Protein AF-A0A2P5M0S8-F1 (afdb_monomer_lite)

Foldseek 3Di:
DDDPPPPPDPDDDDPVVVCVVDDDDDDQDWDKAKFFWDDDPDNQWIFTDGNVGNPDTDTGGVVQFPDKDFPDWDDDPPDITTTIMTTTDRDPDPVSSVVRVVVVVVVVVVVVLCVLCVVVVVVCVVPVDDDPLVVQLVVLVPDDQDPVHNCSSSVSNSVSSPDD

Structure (mmCIF, N/CA/C/O backbone):
data_AF-A0A2P5M0S8-F1
#
_entry.id   AF-A0A2P5M0S8-F1
#
loop_
_atom_site.group_PDB
_atom_site.id
_atom_site.type_symbol
_atom_site.label_atom_id
_atom_site.label_alt_id
_atom_site.label_comp_id
_atom_site.label_asym_id
_atom_site.label_entity_id
_atom_site.label_seq_id
_atom_site.pdbx_PDB_ins_code
_atom_site.Cartn_x
_atom_site.Cartn_y
_atom_site.Cartn_z
_atom_site.occupancy
_atom_site.B_iso_or_equiv
_atom_site.auth_seq_id
_atom_site.auth_comp_id
_atom_site.auth_asym_id
_atom_site.auth_atom_id
_atom_site.pdbx_PDB_model_num
ATOM 1 N N . MET A 1 1 ? 45.501 23.718 -11.038 1.00 37.09 1 MET A N 1
ATOM 2 C CA . MET A 1 1 ? 44.850 22.403 -10.883 1.00 37.09 1 MET A CA 1
ATOM 3 C C . MET A 1 1 ? 44.221 22.430 -9.505 1.00 37.09 1 MET A C 1
ATOM 5 O O . MET A 1 1 ? 44.867 22.059 -8.538 1.00 37.09 1 MET A O 1
ATOM 9 N N . GLU A 1 2 ? 43.058 23.073 -9.414 1.00 34.09 2 GLU A N 1
ATOM 10 C CA . GLU A 1 2 ? 42.312 23.233 -8.165 1.00 34.09 2 GLU A CA 1
ATOM 11 C C . GLU A 1 2 ? 41.294 22.103 -8.069 1.00 34.09 2 GLU A C 1
ATOM 13 O O . GLU A 1 2 ? 40.524 21.856 -8.996 1.00 34.09 2 GLU A O 1
ATOM 18 N N . ASP A 1 3 ? 41.386 21.389 -6.958 1.00 39.09 3 ASP A N 1
ATOM 19 C CA . ASP A 1 3 ? 40.618 20.208 -6.614 1.00 39.09 3 ASP A CA 1
ATOM 20 C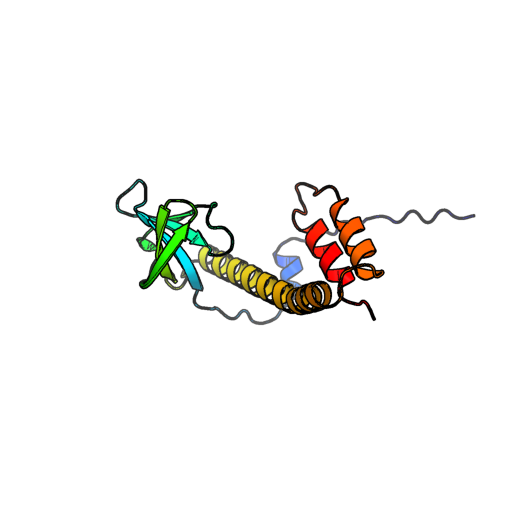 C . ASP A 1 3 ? 39.241 20.660 -6.099 1.00 39.09 3 ASP A C 1
ATOM 22 O O . ASP A 1 3 ? 39.133 21.295 -5.047 1.00 39.09 3 ASP A O 1
ATOM 26 N N . ILE A 1 4 ? 38.180 20.407 -6.870 1.00 40.91 4 ILE A N 1
ATOM 27 C CA . ILE A 1 4 ? 36.807 20.720 -6.458 1.00 40.91 4 ILE A CA 1
ATOM 28 C C . ILE A 1 4 ? 36.351 19.601 -5.522 1.00 40.91 4 ILE A C 1
ATOM 30 O O . ILE A 1 4 ? 35.779 18.598 -5.948 1.00 40.91 4 ILE A O 1
ATOM 34 N N . MET A 1 5 ? 36.587 19.782 -4.223 1.00 36.88 5 MET A N 1
ATOM 35 C CA . MET A 1 5 ? 35.948 18.968 -3.193 1.00 36.88 5 MET A CA 1
ATOM 36 C C . MET A 1 5 ? 34.448 19.278 -3.163 1.00 36.88 5 MET A C 1
ATOM 38 O O . MET A 1 5 ? 34.002 20.252 -2.550 1.00 36.88 5 MET A O 1
ATOM 42 N N . ALA A 1 6 ? 33.655 18.439 -3.829 1.00 38.00 6 ALA A N 1
ATOM 43 C CA . ALA A 1 6 ? 32.209 18.415 -3.678 1.00 38.00 6 ALA A CA 1
ATOM 44 C C . ALA A 1 6 ? 31.868 18.073 -2.217 1.00 38.00 6 ALA A C 1
ATOM 46 O O . ALA A 1 6 ? 31.950 16.927 -1.778 1.00 38.00 6 ALA A O 1
ATOM 47 N N . THR A 1 7 ? 31.517 19.091 -1.436 1.00 38.84 7 THR A N 1
ATOM 48 C CA . THR A 1 7 ? 31.022 18.919 -0.071 1.00 38.84 7 THR A CA 1
ATOM 49 C C . THR A 1 7 ? 29.571 18.463 -0.148 1.00 38.84 7 THR A C 1
ATOM 51 O O . THR A 1 7 ? 28.672 19.257 -0.416 1.00 38.84 7 THR A O 1
ATOM 54 N N . ASN A 1 8 ? 29.335 17.172 0.086 1.00 42.91 8 ASN A N 1
ATOM 55 C CA . ASN A 1 8 ? 27.994 16.626 0.254 1.00 42.91 8 ASN A CA 1
ATOM 56 C C . ASN A 1 8 ? 27.415 17.141 1.586 1.00 42.91 8 ASN A C 1
ATOM 58 O O . ASN A 1 8 ? 27.631 16.552 2.644 1.00 42.91 8 ASN A O 1
ATOM 62 N N . ARG A 1 9 ? 26.775 18.317 1.570 1.00 50.47 9 ARG A N 1
ATOM 63 C CA . ARG A 1 9 ? 26.093 18.873 2.746 1.00 50.47 9 ARG A CA 1
ATOM 64 C C . ARG A 1 9 ? 24.697 18.274 2.834 1.00 50.47 9 ARG A C 1
ATOM 66 O O . ARG A 1 9 ? 23.774 18.740 2.172 1.00 50.47 9 ARG A O 1
ATOM 73 N N . THR A 1 10 ? 24.544 17.268 3.686 1.00 54.94 10 THR A N 1
ATOM 74 C CA . THR A 1 10 ? 23.231 16.794 4.124 1.00 54.94 10 THR A CA 1
ATOM 75 C C . THR A 1 10 ? 22.589 17.891 4.971 1.00 54.94 10 THR A C 1
ATOM 77 O O . THR A 1 10 ? 22.939 18.075 6.136 1.00 54.94 10 THR A O 1
ATOM 80 N N . ASN A 1 11 ? 21.690 18.674 4.378 1.00 71.38 11 ASN A N 1
ATOM 81 C CA . ASN A 1 11 ? 20.927 19.669 5.123 1.00 71.38 11 ASN A CA 1
ATOM 82 C C . ASN A 1 11 ? 19.827 18.948 5.914 1.00 71.38 11 ASN A C 1
ATOM 84 O O . ASN A 1 11 ? 18.876 18.434 5.328 1.00 71.38 11 ASN A O 1
ATOM 88 N N . VAL A 1 12 ? 19.975 18.896 7.236 1.00 70.12 12 VAL A N 1
ATOM 89 C CA . VAL A 1 12 ? 18.966 18.364 8.161 1.00 70.12 12 VAL A CA 1
ATOM 90 C C . VAL A 1 12 ? 18.186 19.548 8.728 1.00 70.12 12 VAL A C 1
ATOM 92 O O . VAL A 1 12 ? 18.785 20.454 9.302 1.00 70.12 12 VAL A O 1
ATOM 95 N N . TYR A 1 13 ? 16.867 19.547 8.554 1.00 76.62 13 TYR A N 1
ATOM 96 C CA . TYR A 1 13 ? 15.965 20.589 9.054 1.00 76.62 13 TYR A CA 1
ATOM 97 C C . TYR A 1 13 ? 15.074 20.026 10.159 1.00 76.62 13 TYR A C 1
ATOM 99 O O . TYR A 1 13 ? 14.720 18.844 10.129 1.00 76.62 13 TYR A O 1
ATOM 107 N N . SER A 1 14 ? 14.664 20.867 11.109 1.00 77.69 14 SER A N 1
ATOM 108 C CA . SER A 1 14 ? 13.548 20.512 11.988 1.00 77.69 14 SER A CA 1
ATOM 109 C C . SER A 1 14 ? 12.233 20.457 11.191 1.00 77.69 14 SER A C 1
ATOM 111 O O . SER A 1 14 ? 12.101 21.147 10.173 1.00 77.69 14 SER A O 1
ATOM 113 N N . PRO A 1 15 ? 11.225 19.682 11.638 1.00 74.44 15 PRO A N 1
ATOM 114 C CA . PRO A 1 15 ? 9.928 19.631 10.963 1.00 74.44 15 PRO A CA 1
ATOM 115 C C . PRO A 1 15 ? 9.298 21.017 10.746 1.00 74.44 15 PRO A C 1
ATOM 117 O O . PRO A 1 15 ? 8.760 21.283 9.677 1.00 74.44 15 PRO A O 1
ATOM 120 N N . SER A 1 16 ? 9.421 21.926 11.719 1.00 73.81 16 SER A N 1
ATOM 121 C CA . SER A 1 16 ? 8.921 23.305 11.627 1.00 73.81 16 SER A CA 1
ATOM 122 C C . SER A 1 16 ? 9.611 24.123 10.532 1.00 73.81 16 SER A C 1
ATOM 124 O O . SER A 1 16 ? 8.931 24.740 9.718 1.00 73.81 16 SER A O 1
ATOM 126 N N . GLU A 1 17 ? 10.943 24.076 10.448 1.00 73.56 17 GLU A N 1
ATOM 127 C CA . GLU A 1 17 ? 11.713 24.816 9.433 1.00 73.56 17 GLU A CA 1
ATOM 128 C C . GLU A 1 17 ? 11.480 24.283 8.013 1.00 73.56 17 GLU A C 1
ATOM 130 O O . GLU A 1 17 ? 11.586 25.021 7.033 1.00 73.56 17 GLU A O 1
ATOM 135 N N . PHE A 1 18 ? 11.180 22.989 7.888 1.00 76.31 18 PHE A N 1
ATOM 136 C CA . PHE A 1 18 ? 10.817 22.370 6.618 1.00 76.31 18 PHE A CA 1
ATOM 137 C C . PHE A 1 18 ? 9.415 22.797 6.162 1.00 76.31 18 PHE A C 1
ATOM 139 O O . PHE A 1 18 ? 9.222 23.121 4.991 1.00 76.31 18 PHE A O 1
ATOM 146 N N . LEU A 1 19 ? 8.451 22.855 7.089 1.00 68.00 19 LEU A N 1
ATOM 147 C CA . LEU A 1 19 ? 7.069 23.260 6.809 1.00 68.00 19 LEU A CA 1
ATOM 148 C C . LEU A 1 19 ? 6.947 24.734 6.417 1.00 68.00 19 LEU A C 1
ATOM 150 O O . LEU A 1 19 ? 6.225 25.047 5.472 1.00 68.00 19 LEU A O 1
ATOM 154 N N . GLU A 1 20 ? 7.697 25.629 7.068 1.00 70.75 20 GLU A N 1
ATOM 155 C CA . GLU A 1 20 ? 7.775 27.050 6.684 1.00 70.75 20 GLU A CA 1
ATOM 156 C C . GLU A 1 20 ? 8.192 27.244 5.216 1.00 70.75 20 GLU A C 1
ATOM 158 O O . GLU A 1 20 ? 7.881 28.264 4.603 1.00 70.75 20 GLU A O 1
ATOM 163 N N . ARG A 1 21 ? 8.873 26.251 4.634 1.00 61.72 21 ARG A N 1
ATOM 164 C CA . ARG A 1 21 ? 9.379 26.281 3.259 1.00 61.72 21 ARG A CA 1
ATOM 165 C C . ARG A 1 21 ? 8.458 25.623 2.229 1.00 61.72 21 ARG A C 1
ATOM 167 O O . ARG A 1 21 ? 8.767 25.720 1.045 1.00 61.72 21 ARG A O 1
ATOM 174 N N . GLN A 1 22 ? 7.385 24.938 2.631 1.00 58.62 22 GLN A N 1
ATOM 175 C CA . GLN A 1 22 ? 6.619 24.049 1.739 1.00 58.62 22 GLN A CA 1
ATOM 176 C C . GLN A 1 22 ? 5.101 24.267 1.736 1.00 58.62 22 GLN A C 1
ATOM 178 O O . GLN A 1 22 ? 4.366 23.390 1.292 1.00 58.62 22 GLN A O 1
ATOM 183 N N . SER A 1 23 ? 4.604 25.407 2.210 1.00 42.81 23 SER A N 1
ATOM 184 C CA . SER A 1 23 ? 3.166 25.624 2.403 1.00 42.81 23 SER A CA 1
ATOM 185 C C . SER A 1 23 ? 2.312 25.349 1.148 1.00 42.81 23 SER A C 1
ATOM 187 O O . SER A 1 23 ? 2.310 26.105 0.177 1.00 42.81 23 SER A O 1
ATOM 189 N N . GLY A 1 24 ? 1.538 24.262 1.221 1.00 49.91 24 GLY A N 1
ATOM 190 C CA . GLY A 1 24 ? 0.469 23.865 0.310 1.00 49.91 24 GLY A CA 1
ATOM 191 C C . GLY A 1 24 ? -0.540 22.986 1.061 1.00 49.91 24 GLY A C 1
ATOM 192 O O . GLY A 1 24 ? -0.157 22.223 1.948 1.00 49.91 24 GLY A O 1
ATOM 193 N N . ASP A 1 25 ? -1.828 23.142 0.749 1.00 42.25 25 ASP A N 1
ATOM 194 C CA . ASP A 1 25 ? -2.938 22.527 1.487 1.00 42.25 25 ASP A CA 1
ATOM 195 C C . ASP A 1 25 ? -2.934 20.990 1.418 1.00 42.25 25 ASP A C 1
ATOM 197 O O . ASP A 1 25 ? -2.838 20.390 0.344 1.00 42.25 25 ASP A O 1
ATOM 201 N N . ALA A 1 26 ? -3.100 20.337 2.572 1.00 51.41 26 ALA A N 1
ATOM 202 C CA . ALA A 1 26 ? -3.222 18.886 2.665 1.00 51.41 26 ALA A CA 1
ATOM 203 C C . ALA A 1 26 ? -4.683 18.441 2.467 1.00 51.41 26 ALA A C 1
ATOM 205 O O . ALA A 1 26 ? -5.570 18.790 3.245 1.00 51.41 26 ALA A O 1
ATOM 206 N N . CYS A 1 27 ? -4.932 17.623 1.443 1.00 45.88 27 CYS A N 1
ATOM 207 C CA . CYS A 1 27 ? -6.198 16.910 1.268 1.00 45.88 27 CYS A CA 1
ATOM 208 C C . CYS A 1 27 ? -6.201 15.626 2.108 1.00 45.88 27 CYS A C 1
ATOM 210 O O . CYS A 1 27 ? -5.365 14.745 1.903 1.00 45.88 27 CYS A O 1
ATOM 212 N N . LEU A 1 28 ? -7.173 15.489 3.010 1.00 53.59 28 LEU A N 1
ATOM 213 C CA . LEU A 1 28 ? -7.456 14.218 3.674 1.00 53.59 28 LEU A CA 1
ATOM 214 C C . LEU A 1 28 ? -8.173 13.293 2.685 1.00 53.59 28 LEU A C 1
ATOM 216 O O . LEU A 1 28 ? -9.179 13.676 2.089 1.00 53.59 28 LEU A O 1
ATOM 220 N N . LEU A 1 29 ? -7.641 12.085 2.494 1.00 57.56 29 LEU A N 1
ATOM 221 C CA . LEU A 1 29 ? -8.186 11.103 1.559 1.00 57.56 29 LEU A CA 1
ATOM 222 C C . LEU A 1 29 ? -8.617 9.838 2.312 1.00 57.56 29 LEU A C 1
ATOM 224 O O . LEU A 1 29 ? -7.823 9.308 3.092 1.00 57.56 29 LEU A O 1
ATOM 228 N N . PRO A 1 30 ? -9.838 9.327 2.069 1.00 63.34 30 PRO A N 1
ATOM 229 C CA . PRO A 1 30 ? -10.287 8.072 2.657 1.00 63.34 30 PRO A CA 1
ATOM 230 C C . PRO A 1 30 ? -9.411 6.914 2.164 1.00 63.34 30 PRO A C 1
ATOM 232 O O . PRO A 1 30 ? -9.127 6.793 0.966 1.00 63.34 30 PRO A O 1
ATOM 235 N N . LEU A 1 31 ? -8.980 6.057 3.092 1.00 82.50 31 LEU A N 1
ATOM 236 C CA . LEU A 1 31 ? -8.032 4.983 2.810 1.00 82.50 31 LEU A CA 1
ATOM 237 C C . LEU A 1 31 ? -8.758 3.673 2.486 1.00 82.50 31 LEU A C 1
ATOM 239 O O . LEU A 1 31 ? -9.476 3.113 3.313 1.00 82.50 31 LEU A O 1
ATOM 243 N N . THR A 1 32 ? -8.549 3.176 1.268 1.00 87.25 32 THR A N 1
ATOM 244 C CA . THR A 1 32 ? -9.080 1.892 0.794 1.00 87.25 32 THR A CA 1
ATOM 245 C C . THR A 1 32 ? -7.932 1.026 0.304 1.00 87.25 32 THR A C 1
ATOM 247 O O . THR A 1 32 ? -7.104 1.498 -0.471 1.00 87.25 32 THR A O 1
ATOM 250 N N . VAL A 1 33 ? -7.891 -0.235 0.731 1.00 88.88 33 VAL A N 1
ATOM 251 C CA . VAL A 1 33 ? -6.859 -1.198 0.324 1.00 88.88 33 VAL A CA 1
ATOM 252 C C . VAL A 1 33 ? -7.492 -2.482 -0.192 1.00 88.88 33 VAL A C 1
ATOM 254 O O . VAL A 1 33 ? -8.536 -2.911 0.296 1.00 88.88 33 VAL A O 1
ATOM 257 N N . VAL A 1 34 ? -6.870 -3.090 -1.203 1.00 91.38 34 VAL A N 1
ATOM 258 C CA . VAL A 1 34 ? -7.342 -4.326 -1.841 1.00 91.38 34 VAL A CA 1
ATOM 259 C C . VAL A 1 34 ? -6.249 -5.383 -1.759 1.00 91.38 34 VAL A C 1
ATOM 261 O O . VAL A 1 34 ? -5.067 -5.089 -1.950 1.00 91.38 34 VAL A O 1
ATOM 264 N N . GLY A 1 35 ? -6.643 -6.604 -1.421 1.00 92.38 35 GLY A N 1
ATOM 265 C CA . GLY A 1 35 ? -5.714 -7.702 -1.223 1.00 92.38 35 GLY A CA 1
ATOM 266 C C . GLY A 1 35 ? -6.410 -8.954 -0.720 1.00 92.38 35 GLY A C 1
ATO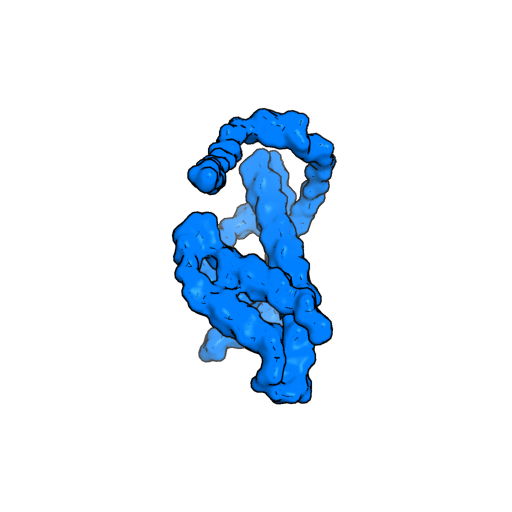M 267 O O . GLY A 1 35 ? -7.629 -9.088 -0.807 1.00 92.38 35 GLY A O 1
ATOM 268 N N . VAL A 1 36 ? -5.631 -9.885 -0.191 1.00 94.62 36 VAL A N 1
ATOM 269 C CA . VAL A 1 36 ? -6.146 -11.135 0.368 1.00 94.62 36 VAL A CA 1
ATOM 270 C C . VAL A 1 36 ? -6.189 -11.071 1.884 1.00 94.62 36 VAL A C 1
ATOM 272 O O . VAL A 1 36 ? -5.384 -10.383 2.514 1.00 94.62 36 VAL A O 1
ATOM 275 N N . SER A 1 37 ? -7.131 -11.796 2.479 1.00 94.88 37 SER A N 1
ATOM 276 C CA . SER A 1 37 ? -7.305 -11.814 3.928 1.00 94.88 37 SER A CA 1
ATOM 277 C C . SER A 1 37 ? -7.482 -13.215 4.491 1.00 94.88 37 SER A C 1
ATOM 279 O O . SER A 1 37 ? -7.931 -14.132 3.808 1.00 94.88 37 SER A O 1
ATOM 281 N N . LYS A 1 38 ? -7.144 -13.368 5.769 1.00 93.56 38 LYS A N 1
ATOM 282 C CA . LYS A 1 38 ? -7.471 -14.538 6.584 1.00 93.56 38 LYS A CA 1
ATOM 283 C C . LYS A 1 38 ? -7.653 -14.121 8.048 1.00 93.56 38 LYS A C 1
ATOM 285 O O . LYS A 1 38 ? -7.213 -13.031 8.426 1.00 93.56 38 LYS A O 1
ATOM 290 N N . PRO A 1 39 ? -8.291 -14.955 8.887 1.00 92.62 39 PRO A N 1
ATOM 291 C CA . PRO A 1 39 ? -8.407 -14.666 10.313 1.00 92.62 39 PRO A CA 1
ATOM 292 C C . PRO A 1 39 ? -7.038 -14.427 10.966 1.00 92.62 39 PRO A C 1
ATOM 294 O O . PRO A 1 39 ? -6.071 -15.131 10.660 1.00 92.62 39 PRO A O 1
ATOM 297 N N . GLY A 1 40 ? -6.965 -13.430 11.851 1.00 87.75 40 GLY A N 1
ATOM 298 C CA . GLY A 1 40 ? -5.795 -13.188 12.687 1.00 87.75 40 GLY A CA 1
ATOM 299 C C . GLY A 1 40 ? -5.612 -14.227 13.792 1.00 87.75 40 GLY A C 1
ATOM 300 O O . GLY A 1 40 ? -6.448 -15.108 13.998 1.00 87.75 40 GLY A O 1
ATOM 301 N N . ALA A 1 41 ? -4.490 -14.123 14.511 1.00 84.38 41 ALA A N 1
ATOM 302 C CA . ALA A 1 41 ? -4.215 -14.980 15.668 1.00 84.38 41 ALA A CA 1
ATOM 303 C C . ALA A 1 41 ? -5.211 -14.734 16.818 1.00 84.38 41 ALA A C 1
ATOM 305 O O . ALA A 1 41 ? -5.511 -15.645 17.589 1.00 84.38 41 ALA A O 1
ATOM 306 N N . ASP A 1 42 ? -5.741 -13.513 16.913 1.00 86.38 42 ASP A N 1
ATOM 307 C CA . ASP A 1 42 ? -6.821 -13.143 17.820 1.00 86.38 42 ASP A CA 1
ATOM 308 C C . ASP A 1 42 ? -8.117 -12.831 17.051 1.00 86.38 42 ASP A C 1
ATOM 310 O O . ASP A 1 42 ? -8.120 -12.569 15.849 1.00 86.38 42 ASP A O 1
ATOM 314 N N . LYS A 1 43 ? -9.252 -12.851 17.760 1.00 85.62 43 LYS A N 1
ATOM 315 C CA . LYS A 1 43 ? -10.581 -12.601 17.171 1.00 85.62 43 LYS A CA 1
ATOM 316 C C . LYS A 1 43 ? -10.820 -11.140 16.769 1.00 85.62 43 LYS A C 1
ATOM 318 O O . LYS A 1 43 ? -11.859 -10.847 16.187 1.00 85.62 43 LYS A O 1
ATOM 323 N N . ASN A 1 44 ? -9.903 -10.234 17.102 1.00 92.06 44 ASN A N 1
ATOM 324 C CA . ASN A 1 44 ? -10.064 -8.793 16.923 1.00 92.06 44 ASN A CA 1
ATOM 325 C C . ASN A 1 44 ? -9.218 -8.259 15.767 1.00 92.06 44 ASN A C 1
ATOM 327 O O . ASN A 1 44 ? -9.037 -7.043 15.639 1.00 92.06 44 ASN A O 1
ATOM 331 N N . SER A 1 45 ? -8.710 -9.152 14.923 1.00 93.69 45 SER A N 1
ATOM 332 C CA . SER A 1 45 ? -7.782 -8.785 13.878 1.00 93.69 45 SER A CA 1
ATOM 333 C C . SER A 1 45 ? -7.918 -9.621 12.611 1.00 93.69 45 SER A C 1
ATOM 335 O O . SER A 1 45 ? -8.393 -10.760 12.606 1.00 93.69 45 SER A O 1
ATOM 337 N N . ILE A 1 46 ? -7.522 -8.999 11.507 1.00 93.56 46 ILE A N 1
ATOM 338 C CA . ILE A 1 46 ? -7.509 -9.570 10.168 1.00 93.56 46 ILE A CA 1
ATOM 339 C C . ILE A 1 46 ? -6.052 -9.607 9.726 1.00 93.56 46 ILE A C 1
ATOM 341 O O . ILE A 1 46 ? -5.386 -8.572 9.707 1.00 93.56 46 ILE A O 1
ATOM 345 N N . LEU A 1 47 ? -5.559 -10.782 9.337 1.00 95.38 47 LEU A N 1
ATOM 346 C CA . LEU A 1 47 ? -4.313 -10.845 8.587 1.00 95.38 47 LEU A CA 1
ATOM 347 C C . LEU A 1 47 ? -4.614 -10.470 7.145 1.00 95.38 47 LEU A C 1
ATOM 349 O O . LEU A 1 47 ? -5.452 -11.097 6.497 1.00 95.38 47 LEU A O 1
ATOM 353 N N . PHE A 1 48 ? -3.924 -9.451 6.656 1.00 94.81 48 PHE A N 1
ATOM 354 C CA . PHE A 1 48 ? -4.113 -8.902 5.323 1.00 94.81 48 PHE A CA 1
ATOM 355 C C . PHE A 1 48 ? -2.781 -8.870 4.581 1.00 94.81 48 PHE A C 1
ATOM 357 O O . PHE A 1 48 ? -1.752 -8.549 5.172 1.00 94.81 48 PHE A O 1
ATOM 364 N N . ALA A 1 49 ? -2.803 -9.185 3.292 1.00 93.69 49 ALA A N 1
ATOM 365 C CA . ALA A 1 49 ? -1.661 -9.020 2.405 1.00 93.69 49 ALA A CA 1
ATOM 366 C C . ALA A 1 49 ? -2.118 -8.298 1.136 1.00 93.69 49 ALA A C 1
ATOM 368 O O . ALA A 1 49 ? -3.160 -8.627 0.565 1.00 93.69 49 ALA A O 1
ATOM 369 N N . LEU A 1 50 ? -1.343 -7.306 0.694 1.00 90.25 50 LEU A N 1
ATOM 370 C CA . LEU A 1 50 ? -1.633 -6.567 -0.535 1.00 90.25 50 LEU A CA 1
ATOM 371 C C . LEU A 1 50 ? -1.483 -7.483 -1.753 1.00 90.25 50 LEU A C 1
ATOM 373 O O . LEU A 1 50 ? -0.639 -8.377 -1.769 1.00 90.25 50 LEU A O 1
ATOM 377 N N . ASP A 1 51 ? -2.244 -7.218 -2.817 1.00 85.06 51 ASP A N 1
ATOM 378 C CA . ASP A 1 51 ? -2.176 -8.025 -4.045 1.00 85.06 51 ASP A CA 1
ATOM 379 C C . ASP A 1 51 ? -0.775 -8.086 -4.668 1.00 85.06 51 ASP A C 1
ATOM 381 O O . ASP A 1 51 ? -0.402 -9.096 -5.260 1.00 85.06 51 ASP A O 1
ATOM 385 N N . VAL A 1 52 ? 0.006 -7.021 -4.499 1.00 81.50 52 VAL A N 1
ATOM 386 C CA . VAL A 1 52 ? 1.378 -6.907 -5.009 1.00 81.50 52 VAL A CA 1
ATOM 387 C C . VAL A 1 52 ? 2.427 -7.594 -4.122 1.00 81.50 52 VAL A C 1
ATOM 389 O O . VAL A 1 52 ? 3.576 -7.695 -4.534 1.00 81.50 52 VAL A O 1
ATOM 392 N N . ALA A 1 53 ? 2.053 -8.055 -2.921 1.00 85.50 53 ALA A N 1
ATOM 393 C CA . ALA A 1 53 ? 2.951 -8.658 -1.930 1.00 85.50 53 ALA A CA 1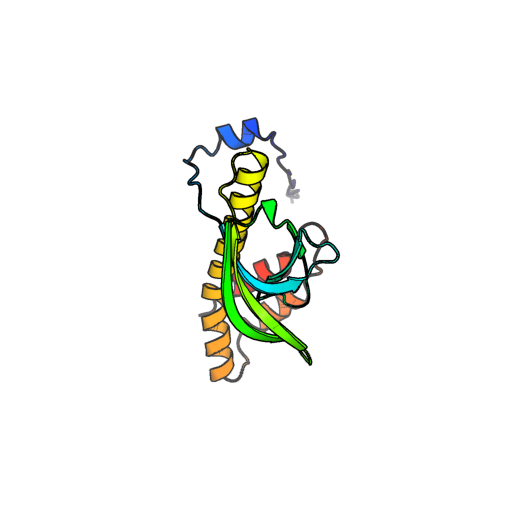
ATOM 394 C C . ALA A 1 53 ? 2.205 -9.697 -1.064 1.00 85.50 53 ALA A C 1
ATOM 396 O O . ALA A 1 53 ? 2.050 -9.539 0.147 1.00 85.50 53 ALA A O 1
ATOM 397 N N . ARG A 1 54 ? 1.681 -10.754 -1.703 1.00 85.06 54 ARG A N 1
ATOM 398 C CA . ARG A 1 54 ? 0.779 -11.753 -1.081 1.00 85.06 54 ARG A CA 1
ATOM 399 C C . ARG A 1 54 ? 1.443 -12.671 -0.044 1.00 85.06 54 ARG A C 1
ATOM 401 O O . ARG A 1 54 ? 0.757 -13.436 0.631 1.00 85.06 54 ARG A O 1
ATOM 408 N N . ASP A 1 55 ? 2.760 -12.617 0.073 1.00 87.12 55 ASP A N 1
ATOM 409 C CA . ASP A 1 55 ? 3.581 -13.306 1.067 1.00 87.12 55 ASP A CA 1
ATOM 410 C C . ASP A 1 55 ? 3.858 -12.449 2.316 1.00 87.12 55 ASP A C 1
ATOM 412 O O . ASP A 1 55 ? 4.231 -12.986 3.362 1.00 87.12 55 ASP A O 1
ATOM 416 N N . VAL A 1 56 ? 3.605 -11.138 2.246 1.00 90.38 56 VAL A N 1
ATOM 417 C CA . VAL A 1 56 ? 3.822 -10.192 3.345 1.00 90.38 56 VAL A CA 1
ATOM 418 C C . VAL A 1 56 ? 2.504 -9.907 4.058 1.00 90.38 56 VAL A C 1
ATOM 420 O O . VAL A 1 56 ? 1.681 -9.105 3.615 1.00 90.38 56 VAL A O 1
ATOM 423 N N . TRP A 1 57 ? 2.309 -10.565 5.199 1.00 92.62 57 TRP A N 1
ATOM 424 C CA . TRP A 1 57 ? 1.096 -10.436 6.004 1.00 92.62 57 TRP A CA 1
ATOM 425 C C . T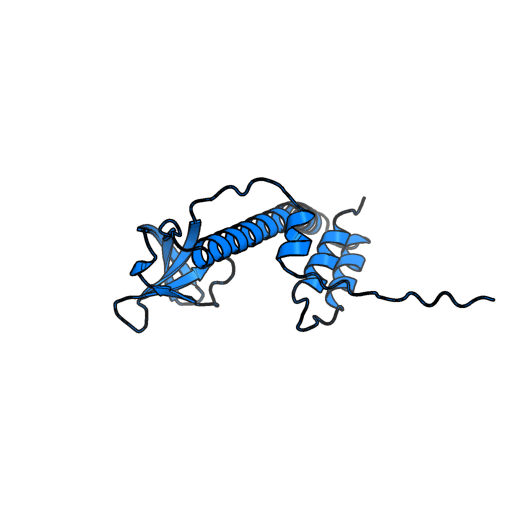RP A 1 57 ? 1.248 -9.369 7.083 1.00 92.62 57 TRP A C 1
ATOM 427 O O . TRP A 1 57 ? 2.180 -9.410 7.886 1.00 92.62 57 TRP A O 1
ATOM 437 N N . ILE A 1 58 ? 0.279 -8.462 7.151 1.00 92.69 58 ILE A N 1
ATOM 438 C CA . ILE A 1 58 ? 0.151 -7.477 8.222 1.00 92.69 58 ILE A CA 1
ATOM 439 C C . ILE A 1 58 ? -1.062 -7.781 9.087 1.00 92.69 58 ILE A C 1
ATOM 441 O O . ILE A 1 58 ? -2.066 -8.315 8.614 1.00 92.69 58 ILE A O 1
ATOM 445 N N . ASN A 1 59 ? -0.967 -7.419 10.363 1.00 93.88 59 ASN A N 1
ATOM 446 C CA . ASN A 1 59 ? -2.078 -7.550 11.285 1.00 93.88 59 ASN A CA 1
ATOM 447 C C . ASN A 1 59 ? -2.901 -6.256 11.310 1.00 93.88 59 ASN A C 1
ATOM 449 O O . ASN A 1 59 ? -2.387 -5.207 11.695 1.00 93.88 59 ASN A O 1
ATOM 453 N N . VAL A 1 60 ? -4.166 -6.328 10.897 1.00 92.38 60 VAL A N 1
ATOM 454 C CA . VAL A 1 60 ? -5.083 -5.185 10.831 1.00 92.38 60 VAL A CA 1
ATOM 455 C C . VAL A 1 60 ? -6.132 -5.318 11.936 1.00 92.38 60 VAL A C 1
ATOM 457 O O . VAL A 1 60 ? -6.994 -6.198 11.858 1.00 92.38 60 VAL A O 1
ATOM 460 N N . PRO A 1 61 ? -6.108 -4.456 12.967 1.00 92.81 61 PRO A N 1
ATOM 461 C CA . PRO A 1 61 ? -7.143 -4.450 13.993 1.00 92.81 61 PRO A CA 1
ATOM 462 C C . PRO A 1 61 ? -8.516 -4.123 13.395 1.00 92.81 61 PRO A C 1
ATOM 464 O O . PRO A 1 61 ? -8.678 -3.096 12.733 1.00 92.81 61 PRO A O 1
ATOM 467 N N . ILE A 1 62 ? -9.533 -4.933 13.703 1.00 92.38 62 ILE A N 1
ATOM 468 C CA . ILE A 1 62 ? -10.915 -4.724 13.225 1.00 92.38 62 ILE A CA 1
ATOM 469 C C . ILE A 1 62 ? -11.445 -3.350 13.661 1.00 92.38 62 ILE A C 1
ATOM 471 O O . ILE A 1 62 ? -12.224 -2.721 12.951 1.00 92.38 62 ILE A O 1
ATOM 475 N N . ALA A 1 63 ? -10.972 -2.834 14.799 1.00 91.56 63 ALA A N 1
ATOM 476 C CA . ALA A 1 63 ? -11.338 -1.512 15.297 1.00 91.56 63 ALA A CA 1
ATOM 477 C C . ALA A 1 63 ? -11.021 -0.365 14.314 1.00 91.56 63 ALA A C 1
ATOM 479 O O . ALA A 1 63 ? -11.696 0.665 14.375 1.00 91.56 63 ALA A O 1
ATOM 480 N N . LEU A 1 64 ? -10.044 -0.543 13.415 1.00 90.19 64 LEU A N 1
ATOM 481 C CA . LEU A 1 64 ? -9.635 0.443 12.406 1.00 90.19 64 LEU A CA 1
ATOM 482 C C . LEU A 1 64 ? -10.371 0.285 11.068 1.00 90.19 64 LEU A C 1
ATOM 484 O O . LEU A 1 64 ? -10.284 1.165 10.214 1.00 90.19 64 LEU A O 1
ATOM 488 N N . VAL A 1 65 ? -11.091 -0.820 10.877 1.00 91.06 65 VAL A N 1
ATOM 489 C CA . VAL A 1 65 ? -11.800 -1.132 9.634 1.00 91.06 65 VAL A CA 1
ATOM 490 C C . VAL A 1 65 ? -13.222 -0.583 9.719 1.00 91.06 65 VAL A C 1
ATOM 492 O O . VAL A 1 65 ? -13.937 -0.810 10.695 1.00 91.06 65 VAL A O 1
ATOM 495 N N . GLU A 1 66 ? -13.628 0.180 8.709 1.00 92.56 66 GLU A N 1
ATOM 496 C CA . GLU A 1 66 ? -14.996 0.677 8.567 1.00 92.56 66 GLU A CA 1
ATOM 497 C C . GLU A 1 66 ? -15.893 -0.393 7.945 1.00 92.56 66 GLU A C 1
ATOM 499 O O . GLU A 1 66 ? -16.963 -0.692 8.473 1.00 92.56 66 GLU A O 1
ATOM 504 N N . ASN A 1 67 ? -15.445 -1.007 6.847 1.00 93.25 67 ASN A N 1
ATOM 505 C CA . ASN A 1 67 ? -16.120 -2.149 6.243 1.00 93.25 67 ASN A CA 1
ATOM 506 C C . ASN A 1 67 ? -15.158 -3.043 5.448 1.00 93.25 67 ASN A C 1
ATOM 508 O O . ASN A 1 67 ? -14.037 -2.656 5.107 1.00 93.25 67 ASN A O 1
ATOM 512 N N . VAL A 1 68 ? -15.630 -4.260 5.179 1.00 93.88 68 VAL A N 1
ATOM 513 C CA . VAL A 1 68 ? -14.957 -5.267 4.358 1.00 93.88 68 VAL A CA 1
ATOM 514 C C . VAL A 1 68 ? -15.912 -5.690 3.254 1.00 93.88 68 VAL A C 1
ATOM 516 O O . VAL A 1 68 ? -17.020 -6.146 3.535 1.00 93.88 68 VAL A O 1
ATOM 519 N N . GLU A 1 69 ? -15.476 -5.565 2.009 1.00 94.69 69 GLU A N 1
ATOM 520 C CA . GLU A 1 69 ? -16.190 -6.066 0.838 1.00 94.69 69 GLU A CA 1
ATOM 521 C C . GLU A 1 69 ? -15.440 -7.280 0.285 1.00 94.69 69 GLU A C 1
ATOM 523 O O . GLU A 1 69 ? -14.253 -7.190 -0.029 1.00 94.69 69 GLU A O 1
ATOM 528 N N . VAL A 1 70 ? -16.122 -8.422 0.177 1.00 94.25 70 VAL A N 1
ATOM 529 C CA . VAL A 1 70 ? -15.550 -9.648 -0.394 1.00 94.25 70 VAL A CA 1
ATOM 530 C C . VAL A 1 70 ? -15.743 -9.622 -1.907 1.00 94.25 70 VAL A C 1
ATOM 532 O O . VAL A 1 70 ? -16.871 -9.580 -2.391 1.00 94.25 70 VAL A O 1
ATOM 535 N N . LEU A 1 71 ? -14.635 -9.643 -2.645 1.00 91.56 71 LEU A N 1
ATOM 536 C CA . LEU A 1 71 ? -14.590 -9.559 -4.107 1.00 91.56 71 LEU A CA 1
ATOM 537 C C . LEU A 1 71 ? -14.554 -10.941 -4.778 1.00 91.56 71 LEU A C 1
ATOM 539 O O . LEU A 1 71 ? -14.746 -11.049 -5.987 1.00 91.56 71 LEU A O 1
ATOM 543 N N . GLY A 1 72 ? -14.304 -11.989 -3.994 1.00 90.56 72 GLY A N 1
ATOM 544 C CA . GLY A 1 72 ? -14.202 -13.373 -4.440 1.00 90.56 72 GLY A CA 1
ATOM 545 C C . GLY A 1 72 ? -13.079 -14.097 -3.709 1.00 90.56 72 GLY A C 1
ATOM 546 O O . GLY A 1 72 ? -12.715 -13.726 -2.595 1.00 90.56 72 GLY A O 1
ATOM 547 N N . ASP A 1 73 ? -12.506 -15.099 -4.366 1.00 90.44 73 ASP A N 1
ATOM 548 C CA . ASP A 1 73 ? -11.360 -15.856 -3.871 1.00 90.44 73 ASP A CA 1
ATOM 549 C C . ASP A 1 73 ? -10.139 -15.632 -4.767 1.00 90.44 73 ASP A C 1
ATOM 551 O O . ASP A 1 73 ? -10.244 -15.594 -5.996 1.00 90.44 73 ASP A O 1
ATOM 555 N N . ALA A 1 74 ? -8.961 -15.527 -4.156 1.00 88.00 74 ALA A N 1
ATOM 556 C CA . ALA A 1 74 ? -7.690 -15.430 -4.858 1.00 88.00 74 ALA A CA 1
ATOM 557 C C . ALA A 1 74 ? -6.786 -16.616 -4.513 1.00 88.00 74 ALA A C 1
ATOM 559 O O . ALA A 1 74 ? -6.564 -16.940 -3.345 1.00 88.00 74 ALA A O 1
ATOM 560 N N . LYS A 1 75 ? -6.210 -17.235 -5.550 1.00 86.62 75 LYS A N 1
ATOM 561 C CA . LYS A 1 75 ? -5.191 -18.276 -5.385 1.00 86.62 75 LYS A CA 1
ATOM 562 C C . LYS A 1 75 ? -3.848 -17.661 -4.988 1.00 86.62 75 LYS A C 1
ATOM 564 O O . LYS A 1 75 ? -3.362 -16.741 -5.651 1.00 86.62 75 LYS A O 1
ATOM 569 N N . CYS A 1 76 ? -3.232 -18.225 -3.956 1.00 79.12 76 CYS A N 1
ATOM 570 C CA . CYS A 1 76 ? -1.904 -17.881 -3.458 1.00 79.12 76 CYS A CA 1
ATOM 571 C C . CYS A 1 76 ? -1.087 -19.171 -3.322 1.00 79.12 76 CYS A C 1
ATOM 573 O O . CYS A 1 76 ? -1.105 -19.829 -2.284 1.00 79.12 76 CYS A O 1
ATOM 575 N N . GLY A 1 77 ? -0.399 -19.568 -4.395 1.00 80.62 77 GLY A N 1
ATOM 576 C CA . GLY A 1 77 ? 0.282 -20.862 -4.446 1.00 80.62 77 GLY A CA 1
ATOM 577 C C . GLY A 1 77 ? -0.718 -22.022 -4.398 1.00 80.62 77 GLY A C 1
ATOM 578 O O . GLY A 1 77 ? -1.594 -22.114 -5.259 1.00 80.62 77 GLY A O 1
ATOM 579 N N . ALA A 1 78 ? -0.574 -22.905 -3.407 1.00 80.44 78 ALA A N 1
ATOM 580 C CA . ALA A 1 78 ? -1.483 -24.032 -3.184 1.00 80.44 78 ALA A CA 1
ATOM 581 C C . ALA A 1 78 ? -2.776 -23.639 -2.442 1.00 80.44 78 ALA A C 1
ATOM 583 O O . ALA A 1 78 ? -3.750 -24.390 -2.485 1.00 80.44 78 ALA A O 1
ATOM 584 N N . ASP A 1 79 ? -2.794 -22.470 -1.798 1.00 86.94 79 ASP A N 1
ATOM 585 C CA . ASP A 1 79 ? -3.910 -22.013 -0.975 1.00 86.94 79 ASP A CA 1
ATOM 586 C C . ASP A 1 79 ? -4.857 -21.085 -1.748 1.00 86.94 79 ASP A C 1
ATOM 588 O O . ASP A 1 79 ? -4.505 -20.487 -2.771 1.00 86.94 79 ASP A O 1
ATOM 592 N N . SER A 1 80 ? -6.067 -20.922 -1.213 1.00 89.44 80 SER A N 1
ATOM 593 C CA . SER A 1 80 ? -7.045 -19.929 -1.655 1.00 89.44 80 SER A CA 1
ATOM 594 C C . SER A 1 80 ? -7.476 -19.087 -0.461 1.00 89.44 80 SER A C 1
ATOM 596 O O . SER A 1 80 ? -7.854 -19.636 0.574 1.00 89.44 80 SER A O 1
ATOM 598 N N . TYR A 1 81 ? -7.422 -17.766 -0.609 1.00 93.00 81 TYR A N 1
ATOM 599 C CA . TYR A 1 81 ? -7.806 -16.813 0.430 1.00 93.00 81 TYR A CA 1
ATOM 600 C C . TYR A 1 81 ? -8.890 -15.863 -0.096 1.00 93.00 81 TYR A C 1
ATOM 602 O O . TYR A 1 81 ? -8.835 -15.494 -1.274 1.00 93.00 81 TYR A O 1
ATOM 610 N N . PRO A 1 82 ? -9.831 -15.416 0.757 1.00 93.56 82 PRO A N 1
ATOM 611 C CA . PRO A 1 82 ? -10.775 -14.367 0.401 1.00 93.56 82 PRO A CA 1
ATOM 612 C C . PRO A 1 82 ? -10.056 -13.125 -0.124 1.00 93.56 82 PRO A C 1
ATOM 614 O O . PRO A 1 82 ? -9.216 -12.535 0.566 1.00 93.56 82 PRO A O 1
ATOM 617 N N . HIS A 1 83 ? -10.409 -12.725 -1.341 1.00 94.62 83 HIS A N 1
ATOM 618 C CA . HIS A 1 83 ? -10.011 -11.457 -1.934 1.00 94.62 83 HIS A CA 1
ATOM 619 C C . HIS A 1 83 ? -10.974 -10.383 -1.458 1.00 94.62 83 HIS A C 1
ATOM 621 O O . HIS A 1 83 ? -12.190 -10.511 -1.609 1.00 94.62 83 HIS A O 1
ATOM 627 N N . VAL A 1 84 ? -10.442 -9.341 -0.833 1.00 94.75 84 VAL A N 1
ATOM 628 C CA . VAL A 1 84 ? -11.242 -8.347 -0.128 1.00 94.75 84 VAL A CA 1
ATOM 629 C C . VAL A 1 84 ? -10.764 -6.933 -0.409 1.00 94.75 84 VAL A C 1
ATOM 631 O O . VAL A 1 84 ? -9.584 -6.671 -0.650 1.00 94.75 84 VAL A O 1
ATOM 634 N N . ARG A 1 85 ? -11.705 -6.002 -0.310 1.00 93.75 85 ARG A N 1
ATOM 635 C CA . ARG A 1 85 ? -11.456 -4.571 -0.199 1.00 93.75 85 ARG A CA 1
ATOM 636 C C . ARG A 1 85 ? -11.747 -4.152 1.236 1.00 93.75 85 ARG A C 1
ATOM 638 O O . ARG A 1 85 ? -12.862 -4.332 1.720 1.00 93.75 85 ARG A O 1
ATOM 645 N N . LEU A 1 86 ? -10.742 -3.604 1.910 1.00 93.19 86 LEU A N 1
ATOM 646 C CA . LEU A 1 86 ? -10.885 -3.013 3.235 1.00 93.19 86 LEU A CA 1
ATOM 647 C C . LEU A 1 86 ? -11.020 -1.503 3.081 1.00 93.19 86 LEU A C 1
ATOM 649 O O . LEU A 1 86 ? -10.137 -0.849 2.517 1.00 93.19 86 LEU A O 1
ATOM 653 N N . ARG A 1 87 ? -12.107 -0.948 3.611 1.00 91.12 87 ARG A N 1
ATOM 654 C CA . ARG A 1 87 ? -12.230 0.491 3.830 1.00 91.12 87 ARG A CA 1
ATOM 655 C C . ARG A 1 87 ? -11.854 0.785 5.271 1.00 91.12 87 ARG A C 1
ATOM 657 O O . ARG A 1 87 ? -12.444 0.220 6.193 1.00 91.12 87 ARG A O 1
ATOM 664 N N . MET A 1 88 ? -10.869 1.648 5.462 1.00 89.94 88 MET A N 1
ATOM 665 C CA . MET A 1 88 ? -10.417 2.053 6.788 1.00 89.94 88 MET A CA 1
ATOM 666 C C . MET A 1 88 ? -11.272 3.213 7.290 1.00 89.94 88 MET A C 1
ATOM 668 O O . MET A 1 88 ? -11.743 4.024 6.494 1.00 89.94 88 MET A O 1
ATOM 672 N N . LYS A 1 89 ? -11.458 3.299 8.608 1.00 89.31 89 LYS A N 1
ATOM 673 C CA . LYS A 1 89 ? -12.094 4.468 9.225 1.00 89.31 89 LYS A CA 1
ATOM 674 C C . LYS A 1 89 ? -11.250 5.715 8.989 1.00 89.31 89 LYS A C 1
ATOM 676 O O . LYS A 1 89 ? -10.021 5.634 8.933 1.00 89.31 89 LYS A O 1
ATOM 681 N N . ASP A 1 90 ? -11.914 6.863 8.935 1.00 85.25 90 ASP A N 1
ATOM 682 C CA . ASP A 1 90 ? -11.222 8.140 8.822 1.00 85.25 90 ASP A CA 1
ATOM 683 C C . ASP A 1 90 ? -10.309 8.376 10.038 1.00 85.25 90 ASP A C 1
ATOM 685 O O . ASP A 1 90 ? -10.732 8.197 11.189 1.00 85.25 90 ASP A O 1
ATOM 689 N N . PRO A 1 91 ? -9.045 8.770 9.818 1.00 82.69 91 PRO A N 1
ATOM 690 C CA . PRO A 1 91 ? -8.111 8.984 10.905 1.00 82.69 91 PRO A CA 1
ATOM 691 C C . PRO A 1 91 ? -8.428 10.281 11.657 1.00 82.69 91 PRO A C 1
ATOM 693 O O . PRO A 1 91 ? -8.295 11.387 11.131 1.00 82.69 91 PRO A O 1
ATOM 696 N N . SER A 1 92 ? -8.799 10.152 12.928 1.00 82.31 92 SER A N 1
ATOM 697 C CA . SER A 1 92 ? -9.092 11.302 13.789 1.00 82.31 92 SER A CA 1
ATOM 698 C C . SER A 1 92 ? -7.869 11.847 14.532 1.00 82.31 92 SER A C 1
ATOM 700 O O . SER A 1 92 ? -7.907 12.989 14.982 1.00 82.31 92 SER A O 1
ATOM 702 N N . SER A 1 93 ? -6.803 11.054 14.695 1.00 84.62 93 SER A N 1
ATOM 703 C CA . SER A 1 93 ? -5.566 11.499 15.351 1.00 84.62 93 SER A CA 1
ATOM 704 C C . SER A 1 93 ? -4.546 12.038 14.340 1.00 84.62 93 SER A C 1
ATOM 706 O O . SER A 1 93 ? -4.527 11.572 13.195 1.00 84.62 93 SER A O 1
ATOM 708 N N . PRO A 1 94 ? -3.658 12.966 14.746 1.00 82.81 94 PRO A N 1
ATOM 709 C CA . PRO A 1 94 ? -2.571 13.447 13.892 1.00 82.81 94 PRO A CA 1
ATOM 710 C C . PRO A 1 94 ? -1.695 12.317 13.331 1.00 82.81 94 PRO A C 1
ATOM 712 O O . PRO A 1 94 ? -1.356 12.321 12.150 1.00 82.81 94 PRO A O 1
ATOM 715 N N . GLU A 1 95 ? -1.380 11.304 14.142 1.00 83.19 95 GLU A N 1
ATOM 716 C CA . GLU A 1 95 ? -0.582 10.148 13.721 1.00 83.19 95 GLU A CA 1
ATOM 717 C C . GLU A 1 95 ? -1.312 9.313 12.664 1.00 83.19 95 GLU A C 1
ATOM 719 O O . GLU A 1 95 ? -0.704 8.878 11.688 1.00 83.19 95 GLU A O 1
ATOM 724 N N . GLY A 1 96 ? -2.626 9.117 12.825 1.00 82.00 96 GLY A N 1
ATOM 725 C CA . GLY A 1 96 ? -3.443 8.404 11.847 1.00 82.00 96 GLY A CA 1
ATOM 726 C C . GLY A 1 96 ? -3.535 9.157 10.521 1.00 82.00 96 GLY A C 1
ATOM 727 O O . GLY A 1 96 ? -3.492 8.540 9.457 1.00 82.00 96 GLY A O 1
ATOM 728 N N . GLN A 1 97 ? -3.630 10.488 10.575 1.00 82.81 97 GLN A N 1
ATOM 729 C CA . GLN A 1 97 ? -3.672 11.335 9.382 1.00 82.81 97 GLN A CA 1
ATOM 730 C C . GLN A 1 97 ? -2.338 11.289 8.638 1.00 82.81 97 GLN A C 1
ATOM 732 O O . GLN A 1 97 ? -2.325 11.095 7.423 1.00 82.81 97 GLN A O 1
ATOM 737 N N . ALA A 1 98 ? -1.221 11.378 9.367 1.00 82.62 98 ALA A N 1
ATOM 738 C CA . ALA A 1 98 ? 0.111 11.222 8.797 1.00 82.62 98 ALA A CA 1
ATOM 739 C C . ALA A 1 98 ? 0.283 9.840 8.150 1.00 82.62 98 ALA A C 1
ATOM 741 O O . ALA A 1 98 ? 0.715 9.750 7.002 1.00 82.62 98 ALA A O 1
ATOM 742 N N . PHE A 1 99 ? -0.114 8.765 8.838 1.00 82.69 99 PHE A N 1
ATOM 743 C CA . PHE A 1 99 ? -0.044 7.408 8.294 1.00 82.69 99 PHE A CA 1
ATOM 744 C C . PHE A 1 99 ? -0.863 7.255 7.004 1.00 82.69 99 PHE A C 1
ATOM 746 O O . PHE A 1 99 ? -0.354 6.735 6.010 1.00 82.69 99 PHE A O 1
ATOM 753 N N . ALA A 1 100 ? -2.106 7.746 6.989 1.00 82.25 100 ALA A N 1
ATOM 754 C CA . ALA A 1 100 ? -2.957 7.704 5.802 1.00 82.25 100 ALA A CA 1
ATOM 755 C C . ALA A 1 100 ? -2.351 8.498 4.632 1.00 82.25 100 ALA A C 1
ATOM 757 O O . ALA A 1 100 ? -2.348 8.015 3.497 1.00 82.25 100 ALA A O 1
ATOM 758 N N . ALA A 1 101 ? -1.781 9.676 4.906 1.00 80.12 101 ALA A N 1
ATOM 759 C CA . ALA A 1 101 ? -1.105 10.494 3.903 1.00 80.12 101 ALA A CA 1
ATOM 760 C C . ALA A 1 101 ? 0.136 9.792 3.325 1.00 80.12 101 ALA A C 1
ATOM 762 O O . ALA A 1 101 ? 0.280 9.721 2.103 1.00 80.12 101 ALA A O 1
ATOM 763 N N . PHE A 1 102 ? 0.995 9.212 4.172 1.00 81.50 102 PHE A N 1
ATOM 764 C CA . PHE A 1 102 ? 2.162 8.448 3.718 1.00 81.50 102 PHE A CA 1
ATOM 765 C C . PHE A 1 102 ? 1.758 7.245 2.873 1.00 81.50 102 PHE A C 1
ATOM 767 O O . PHE A 1 102 ? 2.318 7.040 1.796 1.00 81.50 102 PHE A O 1
ATOM 774 N N . PHE A 1 103 ? 0.758 6.480 3.314 1.00 83.00 103 PHE A N 1
ATOM 775 C CA . PHE A 1 103 ? 0.262 5.343 2.547 1.00 83.00 103 PHE A CA 1
ATOM 776 C C . PHE A 1 103 ? -0.244 5.780 1.171 1.00 83.00 103 PHE A C 1
ATOM 778 O O . PHE A 1 103 ? 0.142 5.198 0.158 1.00 83.00 103 PHE A O 1
ATOM 785 N N . LYS A 1 104 ? -1.059 6.840 1.109 1.00 79.88 104 LYS A N 1
ATOM 786 C CA . LYS A 1 104 ? -1.578 7.356 -0.161 1.00 79.88 104 LYS A CA 1
ATOM 787 C C . LYS A 1 104 ? -0.466 7.873 -1.074 1.00 79.88 104 LYS A C 1
ATOM 789 O O . LYS A 1 104 ? -0.526 7.668 -2.290 1.00 79.88 104 LYS A O 1
ATOM 794 N N . GLY A 1 105 ? 0.555 8.510 -0.502 1.00 79.69 105 GLY A N 1
ATOM 795 C CA . GLY A 1 105 ? 1.759 8.928 -1.216 1.00 79.69 105 GLY A CA 1
ATOM 796 C C . GLY A 1 105 ? 2.495 7.742 -1.842 1.00 79.69 105 GLY A C 1
ATOM 797 O O . GLY A 1 105 ? 2.784 7.769 -3.037 1.00 79.69 105 GLY A O 1
ATOM 798 N N . MET A 1 106 ? 2.715 6.670 -1.074 1.00 81.44 106 MET A N 1
ATOM 799 C CA . MET A 1 106 ? 3.343 5.436 -1.564 1.00 81.44 106 MET A CA 1
ATOM 800 C C . MET A 1 106 ? 2.503 4.740 -2.641 1.00 81.44 106 MET A C 1
ATOM 802 O O . MET A 1 106 ? 3.045 4.335 -3.666 1.00 81.44 106 MET A O 1
ATOM 806 N N . GLU A 1 107 ? 1.185 4.642 -2.456 1.00 78.06 107 GLU A N 1
ATOM 807 C CA . GLU A 1 107 ? 0.268 4.079 -3.453 1.00 78.06 107 GLU A CA 1
ATOM 808 C C . GLU A 1 107 ? 0.336 4.869 -4.772 1.00 78.06 107 GLU A C 1
ATOM 810 O O . GLU A 1 107 ? 0.468 4.299 -5.856 1.00 78.06 107 GLU A O 1
ATOM 815 N N . THR A 1 108 ? 0.307 6.200 -4.682 1.00 78.56 108 THR A N 1
ATOM 816 C CA . THR A 1 108 ? 0.400 7.087 -5.849 1.00 78.56 108 THR A CA 1
ATOM 817 C C . THR A 1 108 ? 1.749 6.943 -6.551 1.00 78.56 108 THR A C 1
ATOM 819 O O . THR A 1 108 ? 1.793 6.863 -7.781 1.00 78.56 108 THR A O 1
ATOM 822 N N . ALA A 1 109 ? 2.842 6.870 -5.787 1.00 77.06 109 ALA A N 1
ATOM 823 C CA . ALA A 1 109 ? 4.178 6.641 -6.321 1.00 77.06 109 ALA A CA 1
ATOM 824 C C . ALA A 1 109 ? 4.262 5.290 -7.045 1.00 77.06 109 ALA A C 1
ATOM 826 O O . ALA A 1 109 ? 4.706 5.247 -8.190 1.00 77.06 109 ALA A O 1
ATOM 827 N N . LEU A 1 110 ? 3.753 4.211 -6.443 1.00 79.12 110 LEU A N 1
ATOM 828 C CA . LEU A 1 110 ? 3.713 2.885 -7.061 1.00 79.12 110 LEU A CA 1
ATOM 829 C C . LEU A 1 110 ? 2.940 2.902 -8.387 1.00 79.12 110 LEU A C 1
ATOM 831 O O . LEU A 1 110 ? 3.434 2.400 -9.396 1.00 79.12 110 LEU A O 1
ATOM 835 N N . PHE A 1 111 ? 1.763 3.533 -8.430 1.00 75.56 111 PHE A N 1
ATOM 836 C CA . PHE A 1 111 ? 1.013 3.674 -9.680 1.00 75.56 111 PHE A CA 1
ATOM 837 C C . PHE A 1 111 ? 1.760 4.499 -10.731 1.00 75.56 111 PHE A C 1
ATOM 839 O O . PHE A 1 111 ? 1.708 4.168 -11.917 1.00 75.56 111 PHE A O 1
ATOM 846 N N . ALA A 1 112 ? 2.463 5.557 -10.324 1.00 76.38 112 ALA A N 1
ATOM 847 C CA . ALA A 1 112 ? 3.278 6.354 -11.235 1.00 76.38 112 ALA A CA 1
ATOM 848 C C . ALA A 1 112 ? 4.437 5.535 -11.826 1.00 76.38 112 ALA A C 1
ATOM 850 O O . ALA A 1 112 ? 4.681 5.614 -13.030 1.00 76.38 112 ALA A O 1
ATOM 851 N N . VAL A 1 113 ? 5.104 4.715 -11.008 1.00 78.56 113 VAL A N 1
ATOM 852 C CA . VAL A 1 113 ? 6.144 3.775 -11.451 1.00 78.56 113 VAL A CA 1
ATOM 853 C C . VAL A 1 113 ? 5.576 2.780 -12.453 1.00 78.56 113 VAL A C 1
ATOM 855 O O . VAL A 1 113 ? 6.094 2.673 -13.562 1.00 78.56 113 VAL A O 1
ATOM 858 N N . MET A 1 114 ? 4.466 2.120 -12.117 1.00 74.75 114 MET A N 1
ATOM 859 C CA . MET A 1 114 ? 3.826 1.147 -13.005 1.00 74.75 114 MET A CA 1
ATOM 860 C C . MET A 1 114 ? 3.459 1.766 -14.355 1.00 74.75 114 MET A C 1
ATOM 862 O O . MET A 1 114 ? 3.805 1.212 -15.391 1.00 74.75 114 MET A O 1
ATOM 866 N N . ARG A 1 115 ? 2.855 2.962 -14.375 1.00 78.00 115 ARG A N 1
ATOM 867 C CA . ARG A 1 115 ? 2.523 3.662 -15.630 1.00 78.00 115 ARG A CA 1
ATOM 868 C C . ARG A 1 115 ? 3.737 3.937 -16.517 1.00 78.00 115 ARG A C 1
ATOM 870 O O . ARG A 1 115 ? 3.594 3.917 -17.734 1.00 78.00 115 ARG A O 1
ATOM 877 N N . LYS A 1 116 ? 4.904 4.206 -15.927 1.00 71.88 116 LYS A N 1
ATOM 878 C CA . LYS A 1 116 ? 6.147 4.437 -16.678 1.00 71.88 116 LYS A CA 1
ATOM 879 C C . LYS A 1 116 ? 6.775 3.137 -17.176 1.00 71.88 116 LYS A C 1
ATOM 881 O O . LYS A 1 116 ? 7.315 3.107 -18.273 1.00 71.88 116 LYS A O 1
ATOM 886 N N . VAL A 1 117 ? 6.706 2.073 -16.378 1.00 70.12 117 VAL A N 1
ATOM 887 C CA . VAL A 1 117 ? 7.404 0.809 -16.652 1.00 70.12 117 VAL A CA 1
ATOM 888 C C . VAL A 1 117 ? 6.587 -0.129 -17.547 1.00 70.12 117 VAL A C 1
ATOM 890 O O . VAL A 1 117 ? 7.162 -0.815 -18.388 1.00 70.12 117 VAL A O 1
ATOM 893 N N . THR A 1 118 ? 5.255 -0.160 -17.425 1.00 72.56 118 THR A N 1
ATOM 894 C CA . THR A 1 118 ? 4.396 -1.073 -18.203 1.00 72.56 118 THR A CA 1
ATOM 895 C C . THR A 1 118 ? 4.590 -0.967 -19.724 1.00 72.56 118 THR A C 1
ATOM 897 O O . THR A 1 118 ? 4.750 -2.019 -20.341 1.00 72.56 118 THR A O 1
ATOM 900 N N . PRO A 1 119 ? 4.646 0.230 -20.347 1.00 68.19 119 PRO A N 1
ATOM 901 C CA . PRO A 1 119 ? 4.868 0.342 -21.791 1.00 68.19 119 PRO A CA 1
ATOM 902 C C . PRO A 1 119 ? 6.228 -0.216 -22.230 1.00 68.19 119 PRO A C 1
ATOM 904 O O . PRO A 1 119 ? 6.324 -0.862 -23.269 1.00 68.19 119 PRO A O 1
ATOM 907 N N . ILE A 1 120 ? 7.267 -0.021 -21.409 1.00 65.19 120 ILE A N 1
ATOM 908 C CA . ILE A 1 120 ? 8.622 -0.533 -21.665 1.00 65.19 120 ILE A CA 1
ATOM 909 C C . ILE A 1 120 ? 8.610 -2.061 -21.656 1.00 65.19 120 ILE A C 1
ATOM 911 O O . ILE A 1 120 ? 9.154 -2.687 -22.560 1.00 65.19 120 ILE A O 1
ATOM 915 N N . LEU A 1 121 ? 7.956 -2.670 -20.661 1.00 64.44 121 LEU A N 1
ATOM 916 C CA . LEU A 1 121 ? 7.833 -4.127 -20.567 1.00 64.44 121 LEU A CA 1
ATOM 917 C C . LEU A 1 121 ? 7.027 -4.722 -21.731 1.00 64.44 121 LEU A C 1
ATOM 919 O O . LEU A 1 121 ? 7.371 -5.798 -22.214 1.00 64.44 121 LEU A O 1
ATOM 923 N N . GLN A 1 122 ? 5.983 -4.029 -22.195 1.00 67.56 122 GLN A N 1
ATOM 924 C CA . GLN A 1 122 ? 5.204 -4.448 -23.365 1.00 67.56 122 GLN A CA 1
ATOM 925 C C . GLN A 1 122 ? 6.048 -4.408 -24.644 1.00 67.56 122 GLN A C 1
ATOM 927 O O . GLN A 1 122 ? 6.164 -5.427 -25.320 1.00 67.56 122 GLN A O 1
ATOM 932 N N . ALA A 1 123 ? 6.716 -3.285 -24.920 1.00 63.53 123 ALA A N 1
ATOM 933 C CA . ALA A 1 123 ? 7.587 -3.142 -26.087 1.00 63.53 123 ALA A CA 1
ATOM 934 C C . ALA A 1 123 ? 8.752 -4.150 -26.071 1.00 63.53 123 ALA A C 1
ATOM 936 O O . ALA A 1 123 ? 9.071 -4.765 -27.087 1.00 63.53 123 ALA A O 1
ATOM 937 N N . ALA A 1 124 ? 9.350 -4.383 -24.900 1.00 60.97 124 ALA A N 1
ATOM 938 C CA . ALA A 1 124 ? 10.395 -5.383 -24.696 1.00 60.97 124 ALA A CA 1
ATOM 939 C C . ALA A 1 124 ? 9.927 -6.818 -25.005 1.00 60.97 124 ALA A C 1
ATOM 941 O O . ALA A 1 124 ? 10.685 -7.608 -25.573 1.00 60.97 124 ALA A O 1
ATOM 942 N N . GLY A 1 125 ? 8.685 -7.153 -24.640 1.00 62.56 125 GLY A N 1
ATOM 943 C CA . GLY A 1 125 ? 8.074 -8.448 -24.943 1.00 62.56 125 GLY A CA 1
ATOM 944 C C . GLY A 1 125 ? 7.784 -8.652 -26.433 1.00 62.56 125 GLY A C 1
ATOM 945 O O . GLY A 1 125 ? 7.862 -9.779 -26.915 1.00 62.56 125 GLY A O 1
ATOM 946 N N . GLU A 1 126 ? 7.495 -7.575 -27.165 1.00 62.25 126 GLU A N 1
ATOM 947 C CA . GLU A 1 126 ? 7.196 -7.606 -28.602 1.00 62.25 126 GLU A CA 1
ATOM 948 C C . GLU A 1 126 ? 8.458 -7.605 -29.483 1.00 62.25 126 GLU A C 1
ATOM 950 O O . GLU A 1 126 ? 8.465 -8.233 -30.541 1.00 62.25 126 GLU A O 1
ATOM 955 N N . ALA A 1 127 ? 9.535 -6.935 -29.054 1.00 57.62 127 ALA A N 1
ATOM 956 C CA . ALA A 1 127 ? 10.696 -6.664 -29.905 1.00 57.62 127 ALA A CA 1
ATOM 957 C C . ALA A 1 127 ? 11.787 -7.754 -29.919 1.00 57.62 127 ALA A C 1
ATOM 959 O O . ALA A 1 127 ? 12.602 -7.769 -30.836 1.00 57.62 127 ALA A O 1
ATOM 960 N N . GLY A 1 128 ? 11.838 -8.670 -28.942 1.00 54.75 128 GLY A N 1
ATOM 961 C CA . GLY A 1 128 ? 12.958 -9.619 -28.826 1.00 54.75 128 GLY A CA 1
ATOM 962 C C . GLY A 1 128 ? 14.279 -8.899 -28.500 1.00 54.75 128 GLY A C 1
ATOM 963 O O . GLY A 1 128 ? 15.076 -8.576 -29.372 1.00 54.75 128 GLY A O 1
ATOM 964 N N . LEU A 1 129 ? 14.492 -8.634 -27.212 1.00 53.81 129 LEU A N 1
ATOM 965 C CA . LEU A 1 129 ? 15.467 -7.687 -26.650 1.00 53.81 129 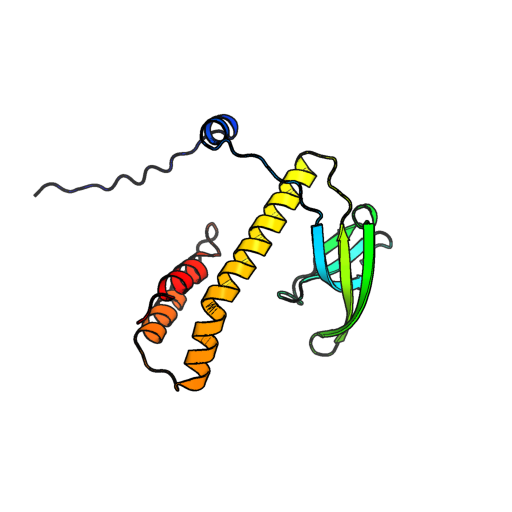LEU A CA 1
ATOM 966 C C . LEU A 1 129 ? 16.941 -7.847 -27.076 1.00 53.81 129 LEU A C 1
ATOM 968 O O . LEU A 1 129 ? 17.592 -8.795 -26.635 1.00 53.81 129 LEU A O 1
ATOM 972 N N . ARG A 1 130 ? 17.500 -6.818 -27.742 1.00 59.28 130 ARG A N 1
ATOM 973 C CA . ARG A 1 130 ? 18.853 -6.258 -27.493 1.00 59.28 130 ARG A CA 1
ATOM 974 C C . ARG A 1 130 ? 18.942 -4.792 -27.957 1.00 59.28 130 ARG A C 1
ATOM 976 O O . ARG A 1 130 ? 19.368 -4.548 -29.076 1.00 59.28 130 ARG A O 1
ATOM 983 N N . ASP A 1 131 ? 18.614 -3.844 -27.077 1.00 67.94 131 ASP A N 1
ATOM 984 C CA . ASP A 1 131 ? 18.832 -2.398 -27.282 1.00 67.94 131 ASP A CA 1
ATOM 985 C C . ASP A 1 131 ? 19.395 -1.739 -26.011 1.00 67.94 131 ASP A C 1
ATOM 987 O O . ASP A 1 131 ? 19.306 -2.312 -24.926 1.00 67.94 131 ASP A O 1
ATOM 991 N N . ALA A 1 132 ? 19.934 -0.516 -26.124 1.00 67.38 132 ALA A N 1
ATOM 992 C CA . ALA A 1 132 ? 20.574 0.257 -25.042 1.00 67.38 132 ALA A CA 1
ATOM 993 C C . ALA A 1 132 ? 19.740 0.374 -23.745 1.00 67.38 132 ALA A C 1
ATOM 995 O O . ALA A 1 132 ? 20.285 0.537 -22.652 1.00 67.38 132 ALA A O 1
ATOM 996 N N . CYS A 1 133 ? 18.417 0.241 -23.852 1.00 71.31 133 CYS A N 1
ATOM 997 C CA . CYS A 1 133 ? 17.500 0.191 -22.717 1.00 71.31 133 CYS A CA 1
ATOM 998 C C . CYS A 1 133 ? 17.720 -1.052 -21.833 1.00 71.31 133 CYS A C 1
ATOM 1000 O O . CYS A 1 133 ? 17.696 -0.960 -20.606 1.00 71.31 133 CYS A O 1
ATOM 1002 N N . HIS A 1 134 ? 18.003 -2.204 -22.447 1.00 74.19 134 HIS A N 1
ATOM 1003 C CA . HIS A 1 134 ? 18.338 -3.438 -21.739 1.00 74.19 134 HIS A CA 1
ATOM 1004 C C . HIS A 1 134 ? 19.657 -3.297 -20.973 1.00 74.19 134 HIS A C 1
ATOM 1006 O O . HIS A 1 134 ? 19.729 -3.691 -19.812 1.00 74.19 134 HIS A O 1
ATOM 1012 N N . ASP A 1 135 ? 20.674 -2.683 -21.581 1.00 79.12 135 ASP A N 1
ATOM 1013 C CA . ASP A 1 135 ? 21.973 -2.480 -20.930 1.00 79.12 135 ASP A CA 1
ATOM 1014 C C . ASP A 1 135 ? 21.871 -1.497 -19.751 1.00 79.12 135 ASP A C 1
ATOM 1016 O O . ASP A 1 135 ? 22.457 -1.742 -18.695 1.00 79.12 135 ASP A O 1
ATOM 1020 N N . CYS A 1 136 ? 21.065 -0.433 -19.885 1.00 81.12 136 CYS A N 1
ATOM 1021 C CA . CYS A 1 136 ? 20.772 0.502 -18.792 1.00 81.12 136 CYS A CA 1
ATOM 1022 C C . CYS A 1 136 ? 20.079 -0.202 -17.615 1.00 81.12 136 CYS A C 1
ATOM 1024 O O . CYS A 1 136 ? 20.544 -0.123 -16.477 1.00 81.12 136 CYS A O 1
ATOM 1026 N N . ILE A 1 137 ? 19.003 -0.951 -17.887 1.00 79.62 137 ILE A N 1
ATOM 1027 C CA . ILE A 1 137 ? 18.275 -1.699 -16.853 1.00 79.62 137 ILE A CA 1
ATOM 1028 C C . ILE A 1 137 ? 19.190 -2.745 -16.204 1.00 79.62 137 ILE A C 1
ATOM 1030 O O . ILE A 1 137 ? 19.225 -2.846 -14.977 1.00 79.62 137 ILE A O 1
ATOM 1034 N N . HIS A 1 138 ? 19.974 -3.483 -16.996 1.00 80.69 138 HIS A N 1
ATOM 1035 C CA . HIS A 1 138 ? 20.921 -4.474 -16.489 1.00 80.69 138 HIS A CA 1
ATOM 1036 C C . HIS A 1 138 ? 21.953 -3.834 -15.551 1.00 80.69 138 HIS A C 1
ATOM 1038 O O . HIS A 1 138 ? 22.218 -4.371 -14.476 1.00 80.69 138 HIS A O 1
ATOM 1044 N N . ALA A 1 139 ? 22.493 -2.662 -15.895 1.00 84.31 139 ALA A N 1
ATOM 1045 C CA . ALA A 1 139 ? 23.405 -1.930 -15.018 1.00 84.31 139 ALA A CA 1
ATOM 1046 C C . ALA A 1 139 ? 22.748 -1.550 -13.678 1.00 84.31 139 ALA A C 1
ATOM 1048 O O . ALA A 1 139 ? 23.383 -1.679 -12.632 1.00 84.31 139 ALA A O 1
ATOM 1049 N N . CYS A 1 140 ? 21.466 -1.169 -13.677 1.00 84.50 140 CYS A N 1
ATOM 1050 C CA . CYS A 1 140 ? 20.740 -0.877 -12.439 1.00 84.50 140 CYS A CA 1
ATOM 1051 C C . CYS A 1 140 ? 20.596 -2.101 -11.520 1.00 84.50 140 CYS A C 1
ATOM 1053 O O . CYS A 1 140 ? 20.589 -1.933 -10.302 1.00 84.50 140 CYS A O 1
ATOM 1055 N N . THR A 1 141 ? 20.537 -3.328 -12.056 1.00 81.12 141 THR A N 1
ATOM 1056 C CA . THR A 1 141 ? 20.473 -4.551 -11.223 1.00 81.12 141 THR A CA 1
ATOM 1057 C C . THR A 1 141 ? 21.749 -4.799 -10.413 1.00 81.12 141 THR A C 1
ATOM 1059 O O . THR A 1 141 ? 21.721 -5.529 -9.425 1.00 81.12 141 THR A O 1
ATOM 1062 N N . LEU A 1 142 ? 22.860 -4.165 -10.803 1.00 86.81 142 LEU A N 1
ATOM 1063 C CA . LEU A 1 142 ? 24.151 -4.276 -10.127 1.00 86.81 142 LEU A CA 1
ATOM 1064 C C . LEU A 1 142 ? 24.292 -3.316 -8.936 1.00 86.81 142 LEU A C 1
ATOM 1066 O O . LEU A 1 142 ? 25.269 -3.417 -8.193 1.00 86.81 142 LEU A O 1
ATOM 1070 N N . ILE A 1 143 ? 23.352 -2.383 -8.734 1.00 83.56 143 ILE A N 1
ATOM 1071 C CA . ILE A 1 143 ? 23.374 -1.478 -7.578 1.00 83.56 143 ILE A CA 1
ATOM 1072 C C . ILE A 1 143 ? 23.173 -2.300 -6.304 1.00 83.56 143 ILE A C 1
ATOM 1074 O O . ILE A 1 143 ? 22.170 -2.992 -6.156 1.00 83.56 143 ILE A O 1
ATOM 1078 N N . VAL A 1 144 ? 24.094 -2.191 -5.350 1.00 83.88 144 VAL A N 1
ATOM 1079 C CA . VAL A 1 144 ? 23.897 -2.744 -4.005 1.00 83.88 144 VAL A CA 1
ATOM 1080 C C . VAL A 1 144 ? 22.893 -1.858 -3.276 1.00 83.88 144 VAL A C 1
ATOM 1082 O O . VAL A 1 144 ? 23.170 -0.680 -3.074 1.00 83.88 144 VAL A O 1
ATOM 1085 N N . LEU A 1 145 ? 21.733 -2.407 -2.905 1.00 77.50 145 LEU A N 1
ATOM 1086 C CA . LEU A 1 145 ? 20.701 -1.678 -2.164 1.00 77.50 145 LEU A CA 1
ATOM 1087 C C . LEU A 1 145 ? 21.225 -1.309 -0.770 1.00 77.50 145 LEU A C 1
ATOM 1089 O O . LEU A 1 145 ? 21.459 -2.214 0.040 1.00 77.50 145 LEU A O 1
ATOM 1093 N N . PRO A 1 146 ? 21.436 -0.016 -0.472 1.00 75.12 146 PRO A N 1
ATOM 1094 C CA . PRO A 1 146 ? 21.827 0.389 0.863 1.00 75.12 146 PRO A CA 1
ATOM 1095 C C . PRO A 1 146 ? 20.609 0.293 1.810 1.00 75.12 146 PRO A C 1
ATOM 1097 O O . PRO A 1 146 ? 19.467 0.414 1.358 1.00 75.12 146 PRO A O 1
ATOM 1100 N N . PRO A 1 147 ? 20.808 0.066 3.123 1.00 71.00 147 PRO A N 1
ATOM 1101 C CA . PRO A 1 147 ? 19.701 -0.111 4.071 1.00 71.00 147 PRO A CA 1
ATOM 1102 C C . PRO A 1 147 ? 18.754 1.095 4.168 1.00 71.00 147 PRO A C 1
ATOM 1104 O O . PRO A 1 147 ? 17.596 0.939 4.546 1.00 71.00 147 PRO A O 1
ATOM 1107 N N . ASP A 1 148 ? 19.256 2.289 3.860 1.00 80.19 148 ASP A N 1
ATOM 1108 C CA . ASP A 1 148 ? 18.573 3.579 3.939 1.00 80.19 148 ASP A CA 1
ATOM 1109 C C . ASP A 1 148 ? 17.917 4.028 2.621 1.00 80.19 148 ASP A C 1
ATOM 1111 O O . ASP A 1 148 ? 17.074 4.923 2.648 1.00 80.19 148 ASP A O 1
ATOM 1115 N N . ASP A 1 149 ? 18.224 3.380 1.491 1.00 76.69 149 ASP A N 1
ATOM 1116 C CA . ASP A 1 149 ? 17.551 3.608 0.204 1.00 76.69 149 ASP A CA 1
ATOM 1117 C C . ASP A 1 149 ? 17.216 2.274 -0.495 1.00 76.69 149 ASP A C 1
ATOM 1119 O O . ASP A 1 149 ? 17.851 1.885 -1.485 1.00 76.69 149 ASP A O 1
ATOM 1123 N N . PRO A 1 150 ? 16.183 1.553 -0.015 1.00 74.56 150 PRO A N 1
ATOM 1124 C CA . PRO A 1 150 ? 15.756 0.287 -0.611 1.00 74.56 150 PRO A CA 1
ATOM 1125 C C . PRO A 1 150 ? 15.165 0.459 -2.020 1.00 74.56 150 PRO A C 1
ATOM 1127 O O . PRO A 1 150 ? 14.874 -0.531 -2.691 1.00 74.56 150 PRO A O 1
ATOM 1130 N N . PHE A 1 151 ? 14.984 1.700 -2.485 1.00 81.06 151 PHE A N 1
ATOM 1131 C CA . PHE A 1 151 ? 14.427 2.017 -3.793 1.00 81.06 151 PHE A CA 1
ATOM 1132 C C . PHE A 1 151 ? 15.490 2.450 -4.808 1.00 81.06 151 PHE A C 1
ATOM 1134 O O . PHE A 1 151 ? 15.136 2.667 -5.965 1.00 81.06 151 PHE A O 1
ATOM 1141 N N . ALA A 1 152 ? 16.776 2.515 -4.442 1.00 81.00 152 ALA A N 1
ATOM 1142 C CA . ALA A 1 152 ? 17.857 2.981 -5.316 1.00 81.00 152 ALA A CA 1
ATOM 1143 C C . ALA A 1 152 ? 17.872 2.287 -6.694 1.00 81.00 152 ALA A C 1
ATOM 1145 O O . ALA A 1 152 ? 17.975 2.942 -7.736 1.00 81.00 152 ALA A O 1
ATOM 1146 N N . GLN A 1 153 ? 17.694 0.961 -6.719 1.00 80.56 153 GLN A N 1
ATOM 1147 C CA . GLN A 1 153 ? 17.602 0.184 -7.962 1.00 80.56 153 GLN A CA 1
ATOM 1148 C C . GLN A 1 153 ? 16.385 0.577 -8.810 1.00 80.56 153 GLN A C 1
ATOM 1150 O O . GLN A 1 153 ? 16.507 0.764 -10.021 1.00 80.56 153 GLN A O 1
ATOM 1155 N N . ILE A 1 154 ? 15.213 0.725 -8.185 1.00 78.44 154 ILE A N 1
ATOM 1156 C CA . ILE A 1 154 ? 13.969 1.110 -8.867 1.00 78.44 154 ILE A CA 1
ATOM 1157 C C . ILE A 1 154 ? 14.097 2.531 -9.418 1.00 78.44 154 ILE A C 1
ATOM 1159 O O . ILE A 1 154 ? 13.757 2.771 -10.574 1.00 78.44 154 ILE A O 1
ATOM 1163 N N . THR A 1 155 ? 14.653 3.457 -8.640 1.00 81.12 155 THR A N 1
ATOM 1164 C CA . THR A 1 155 ? 14.932 4.832 -9.067 1.00 81.12 155 THR A CA 1
ATOM 1165 C C . THR A 1 155 ? 15.874 4.866 -10.273 1.00 81.12 155 THR A C 1
ATOM 1167 O O . THR A 1 155 ? 15.608 5.591 -11.231 1.00 81.12 155 THR A O 1
ATOM 1170 N N . CYS A 1 156 ? 16.928 4.042 -10.284 1.00 81.56 156 CYS A N 1
ATOM 1171 C CA . CYS A 1 156 ? 17.810 3.889 -11.444 1.00 81.56 156 CYS A CA 1
ATOM 1172 C C . CYS A 1 156 ? 17.043 3.391 -12.678 1.00 81.56 156 CYS A C 1
ATOM 1174 O O . CYS A 1 156 ? 17.099 4.021 -13.734 1.00 81.56 156 CYS A O 1
ATOM 1176 N N . MET A 1 157 ? 16.259 2.316 -12.535 1.00 78.19 157 MET A N 1
ATOM 1177 C CA . MET A 1 157 ? 15.479 1.746 -13.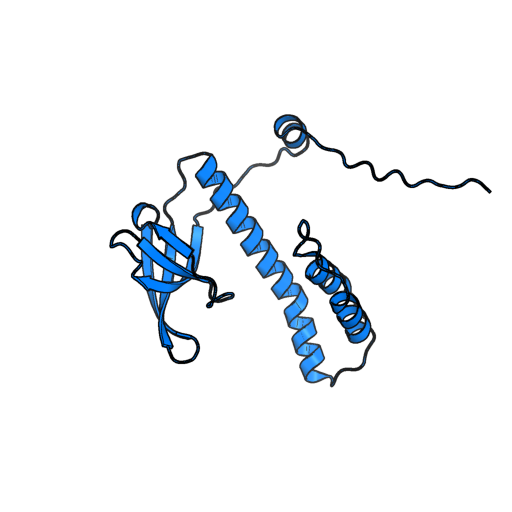640 1.00 78.19 157 MET A CA 1
ATOM 1178 C C . MET A 1 157 ? 14.450 2.737 -14.198 1.00 78.19 157 MET A C 1
ATOM 1180 O O . MET A 1 157 ? 14.255 2.815 -15.409 1.00 78.19 157 MET A O 1
ATOM 1184 N N . LEU A 1 158 ? 13.827 3.545 -13.339 1.00 75.19 158 LEU A N 1
ATOM 1185 C CA . LEU A 1 158 ? 12.912 4.606 -13.760 1.00 75.19 158 LEU A CA 1
ATOM 1186 C C . LEU A 1 158 ? 13.602 5.685 -14.595 1.00 75.19 158 LEU A C 1
ATOM 1188 O O . LEU A 1 158 ? 12.967 6.255 -15.479 1.00 75.19 158 LEU A O 1
ATOM 1192 N N . ASN A 1 159 ? 14.884 5.954 -14.363 1.00 77.31 159 ASN A N 1
ATOM 1193 C CA . ASN A 1 159 ? 15.651 6.906 -15.167 1.00 77.31 159 ASN A CA 1
ATOM 1194 C C . ASN A 1 159 ? 16.084 6.325 -16.519 1.00 77.31 159 ASN A C 1
ATOM 1196 O O . ASN A 1 159 ? 16.330 7.086 -17.451 1.00 77.31 159 ASN A O 1
ATOM 1200 N N . CYS A 1 160 ? 16.084 4.998 -16.672 1.00 74.44 160 CYS A N 1
ATOM 1201 C CA . CYS A 1 160 ? 16.247 4.346 -17.971 1.00 74.44 160 CYS A CA 1
ATOM 1202 C C . CYS A 1 160 ? 14.991 4.461 -18.861 1.00 74.44 160 CYS A C 1
ATOM 1204 O O . CYS A 1 160 ? 15.035 4.050 -20.013 1.00 74.44 160 CYS A O 1
ATOM 1206 N N . SER A 1 161 ? 13.870 5.016 -18.369 1.00 62.84 161 SER A N 1
ATOM 1207 C CA . SER A 1 161 ? 12.599 5.086 -19.120 1.00 62.84 161 SER A CA 1
ATOM 1208 C C . SER A 1 161 ? 12.585 6.048 -20.316 1.00 62.84 161 SER A C 1
ATOM 1210 O O . SER A 1 161 ? 11.618 6.055 -21.072 1.00 62.84 161 SER A O 1
ATOM 1212 N N . ALA A 1 162 ? 13.641 6.842 -20.508 1.00 57.22 162 ALA A N 1
ATOM 1213 C CA . ALA A 1 162 ? 13.783 7.808 -21.600 1.00 57.22 162 ALA A CA 1
ATOM 1214 C C . ALA A 1 162 ? 14.681 7.288 -22.741 1.00 57.22 162 ALA A C 1
ATOM 1216 O O . ALA A 1 162 ? 15.565 8.002 -23.216 1.00 57.22 162 ALA A O 1
ATOM 1217 N N . CYS A 1 163 ? 14.489 6.037 -23.162 1.00 58.34 163 CYS A N 1
ATOM 1218 C CA . CYS A 1 163 ? 15.120 5.519 -24.376 1.00 58.34 163 CYS A CA 1
ATOM 1219 C C . CYS A 1 163 ? 14.371 6.041 -25.619 1.00 58.34 163 CYS A C 1
ATOM 1221 O O . CYS A 1 163 ? 13.142 6.130 -25.565 1.00 58.34 163 CYS A O 1
ATOM 1223 N N . PRO A 1 164 ? 15.076 6.418 -26.701 1.00 48.66 164 PRO A N 1
ATOM 1224 C CA . PRO A 1 164 ? 14.448 6.759 -27.977 1.00 48.66 164 PRO A CA 1
ATOM 1225 C C . PRO A 1 164 ? 13.722 5.568 -28.612 1.00 48.66 164 PRO A C 1
ATOM 1227 O O . PRO A 1 164 ? 14.135 4.415 -28.349 1.00 48.66 164 PRO A O 1
#

Secondary structure (DSSP, 8-state):
--------------HHHHHTT---PPPP---EEEEEEEE-SSTTEEEEEETT-TT--EEEEGGGEEEEEEEEEEEETTEEEEEEEEEEPP--SHHHHHHHHHHHHHHHHHHHHHHHHHHHHHHHHHHTS-SHHHHHHHHHHTS---TT-TTHHHHHHHHTT---

pLDDT: mean 76.98, std 15.07, range [34.09, 95.38]

Radius of gyration: 21.21 Å; chains: 1; bounding box: 61×51×48 Å

Sequence (164 aa):
MEDIMATNRTNVYSPSEFLERQSGDACLLPLTVVGVSKPGADKNSILFALDVARDVWINVPIALVENVEVLGDAKCGADSYPHVRLRMKDPSSPEGQAFAAFFKGMETALFAVMRKVTPILQAAGEAGLRDACHDCIHACTLIVLPPDDPFAQITCMLNCSACP